Protein AF-A0A962WXT3-F1 (afdb_monomer)

pLDDT: mean 94.81, std 4.93, range [66.88, 98.25]

Fold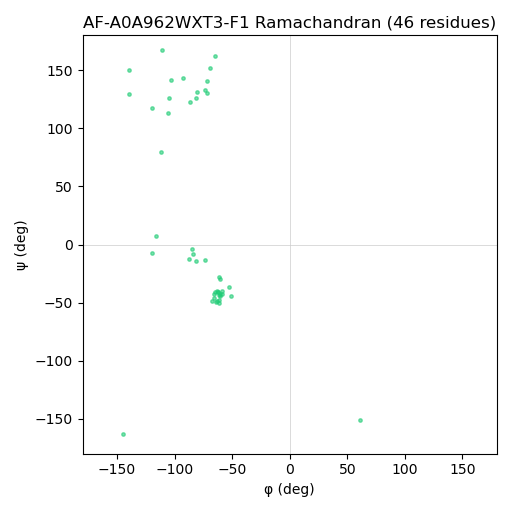seek 3Di:
DDDDDPVNDDDPVRCVVCVVVVVVVVVVVQVVQWDDDPDPDIGGDDDD

Radius of gyration: 13.93 Å; Cα contacts (8 Å, |Δi|>4): 22; chains: 1; bounding box: 30×24×29 Å

Sequence (48 aa):
MQKLTRTDLFSLETYAEKRPEFRAQVMAHKKKRHVQLGDHATLSFEDR

Secondary structure (DSSP, 8-state):
-PPP-GGGSPPHHHHHHHHHHHHHHHHHHHGGGEEEETTTEEEE----

Structure (mmCIF, N/CA/C/O backbone):
data_AF-A0A962WXT3-F1
#
_entry.id   AF-A0A962WXT3-F1
#
loop_
_atom_site.group_PDB
_atom_site.id
_atom_site.type_symbol
_atom_site.label_atom_id
_atom_site.label_alt_id
_atom_site.label_comp_id
_atom_site.label_asym_id
_atom_site.label_entity_id
_atom_site.label_seq_id
_atom_site.pdbx_PDB_ins_code
_atom_site.Cartn_x
_atom_site.Cartn_y
_atom_site.Cartn_z
_atom_site.occupancy
_atom_site.B_iso_or_equiv
_atom_site.auth_seq_id
_atom_site.auth_comp_id
_atom_site.auth_asym_id
_atom_site.auth_atom_id
_atom_site.pdbx_PDB_model_num
ATOM 1 N N . MET A 1 1 ? 2.500 14.549 -1.980 1.00 66.88 1 MET A N 1
ATOM 2 C CA . MET A 1 1 ? 1.997 13.611 -0.953 1.00 66.88 1 MET A CA 1
ATOM 3 C C . MET A 1 1 ? 1.259 14.393 0.116 1.00 66.88 1 MET A C 1
ATOM 5 O O . MET A 1 1 ? 1.870 15.235 0.764 1.00 66.88 1 MET A O 1
ATOM 9 N N . GLN A 1 2 ? -0.039 14.149 0.275 1.00 85.19 2 GLN A N 1
ATOM 10 C CA . GLN A 1 2 ? -0.773 14.626 1.448 1.00 85.19 2 GLN A CA 1
ATOM 11 C C . GLN A 1 2 ? -0.503 13.653 2.598 1.00 85.19 2 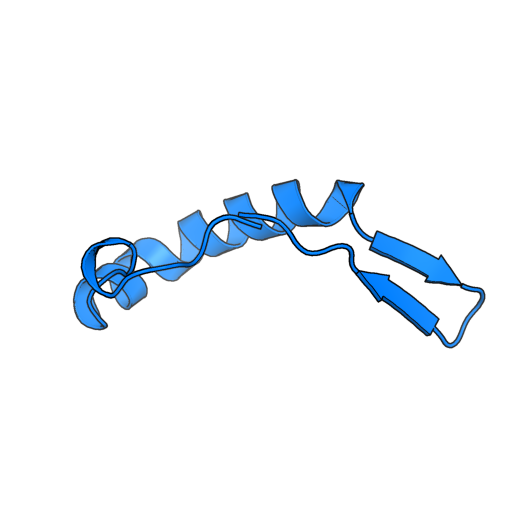GLN A C 1
ATOM 13 O O . GLN A 1 2 ? -0.546 12.441 2.394 1.00 85.19 2 GLN A O 1
ATOM 18 N N . LYS A 1 3 ? -0.152 14.170 3.779 1.00 90.62 3 LYS A N 1
ATOM 19 C CA . LYS A 1 3 ? 0.101 13.324 4.949 1.00 90.62 3 LYS A CA 1
ATOM 20 C C . LYS A 1 3 ? -1.225 12.759 5.447 1.00 90.62 3 LYS A C 1
ATOM 22 O O . LYS A 1 3 ? -2.166 13.522 5.639 1.00 90.62 3 LYS A O 1
ATOM 27 N N . LEU A 1 4 ? -1.271 11.447 5.662 1.00 93.56 4 LEU A N 1
ATOM 28 C CA . LEU A 1 4 ? -2.414 10.803 6.298 1.00 93.56 4 LEU A CA 1
ATOM 29 C C . LEU A 1 4 ? -2.438 11.142 7.787 1.00 93.56 4 LEU A C 1
ATOM 31 O O . LEU A 1 4 ? -1.405 11.175 8.460 1.00 93.56 4 LEU A O 1
ATOM 35 N N . THR A 1 5 ? -3.639 11.363 8.292 1.00 95.81 5 THR A N 1
ATOM 36 C CA . THR A 1 5 ? -3.957 11.522 9.704 1.00 95.81 5 THR A CA 1
ATOM 37 C C . THR A 1 5 ? -4.755 10.314 10.182 1.00 95.81 5 THR A C 1
ATOM 39 O O . THR A 1 5 ? -5.255 9.518 9.389 1.00 95.81 5 THR A O 1
ATOM 42 N N . ARG A 1 6 ? -4.909 10.158 11.499 1.00 95.06 6 ARG A N 1
ATOM 43 C CA . ARG A 1 6 ? -5.673 9.033 12.059 1.00 95.06 6 ARG A CA 1
ATOM 44 C C . ARG A 1 6 ? -7.133 9.024 1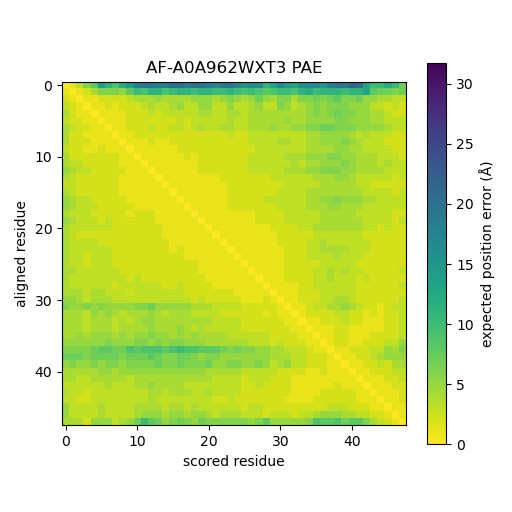1.592 1.00 95.06 6 ARG A C 1
ATOM 46 O O . ARG A 1 6 ? -7.710 7.953 11.461 1.00 95.06 6 ARG A O 1
ATOM 53 N N . THR A 1 7 ? -7.702 10.194 11.315 1.00 95.69 7 THR A N 1
ATOM 54 C CA . THR A 1 7 ? -9.072 10.346 10.809 1.00 95.69 7 THR A CA 1
ATOM 55 C C . THR A 1 7 ? -9.235 9.935 9.346 1.00 95.69 7 THR A C 1
ATOM 57 O O . THR A 1 7 ? -10.363 9.747 8.910 1.00 95.69 7 THR A O 1
ATOM 60 N N . ASP A 1 8 ? -8.141 9.752 8.596 1.00 94.75 8 ASP A N 1
ATOM 61 C CA . ASP A 1 8 ? -8.179 9.224 7.225 1.00 94.75 8 ASP A CA 1
ATOM 62 C C . ASP A 1 8 ? -8.221 7.684 7.175 1.00 94.75 8 ASP A C 1
ATOM 64 O O . ASP A 1 8 ? -8.363 7.104 6.099 1.00 94.75 8 ASP A O 1
ATOM 68 N N . LEU A 1 9 ? -8.048 7.005 8.315 1.00 95.44 9 LEU A N 1
ATOM 69 C CA . LEU A 1 9 ? -7.941 5.550 8.390 1.00 95.44 9 LEU A CA 1
ATOM 70 C C . LEU A 1 9 ? -9.243 4.922 8.885 1.00 95.44 9 LEU A C 1
ATOM 72 O O . LEU A 1 9 ? -9.882 5.412 9.815 1.00 95.44 9 LEU A O 1
ATOM 76 N N . PHE A 1 10 ? -9.597 3.775 8.310 1.00 96.50 10 PHE A N 1
ATOM 77 C CA . PHE A 1 10 ? -10.675 2.946 8.838 1.00 96.50 10 PHE A CA 1
ATOM 78 C C . PHE A 1 10 ? -10.289 2.309 10.180 1.00 96.50 10 PHE A C 1
ATOM 80 O O . PHE A 1 10 ? -9.117 2.010 10.430 1.00 96.50 10 PHE A O 1
ATOM 87 N N . SER A 1 11 ? -11.291 2.034 11.023 1.00 96.94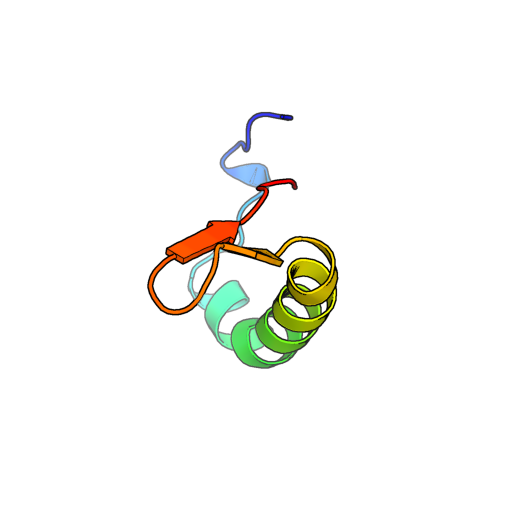 11 SER A N 1
ATOM 88 C CA . SER A 1 11 ? -11.115 1.099 12.138 1.00 96.94 11 SER A CA 1
ATOM 89 C C . SER A 1 11 ? -10.849 -0.313 11.605 1.00 96.94 11 SER A C 1
ATOM 91 O O . SER A 1 11 ? -11.139 -0.616 10.445 1.00 96.94 11 SER A O 1
ATOM 93 N N . LEU A 1 12 ? -10.310 -1.196 12.449 1.00 97.88 12 LEU A N 1
ATOM 94 C CA . LEU A 1 12 ? -10.001 -2.571 12.044 1.00 97.88 12 LEU A CA 1
ATOM 95 C C . LEU A 1 12 ? 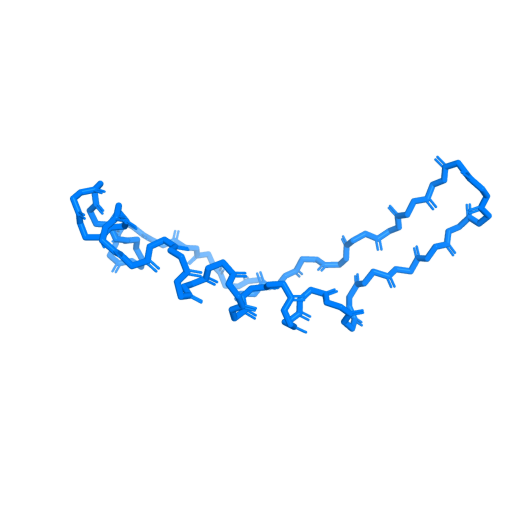-11.252 -3.335 11.588 1.00 97.88 12 LEU A C 1
ATOM 97 O O . LEU A 1 12 ? -11.208 -4.003 10.560 1.00 97.88 12 LEU A O 1
ATOM 101 N N . GLU A 1 13 ? -12.359 -3.184 12.316 1.00 98.00 13 GLU A N 1
ATOM 102 C CA . GLU A 1 13 ? -13.657 -3.799 12.002 1.00 98.00 13 GLU A CA 1
ATOM 103 C C . GLU A 1 13 ? -14.181 -3.304 10.647 1.00 98.00 13 GLU A C 1
ATOM 105 O O . GLU A 1 13 ? -14.440 -4.100 9.746 1.00 98.00 13 GLU A O 1
ATOM 110 N N . THR A 1 14 ? -14.202 -1.980 10.451 1.00 97.94 14 THR A N 1
ATOM 111 C CA . THR A 1 14 ? -14.664 -1.361 9.197 1.00 97.94 14 THR A CA 1
ATOM 112 C C . THR A 1 14 ? -13.791 -1.782 8.014 1.00 97.94 14 THR A C 1
ATOM 114 O O . THR A 1 14 ? -14.285 -2.042 6.915 1.00 97.94 14 THR A O 1
ATOM 117 N N . TYR A 1 15 ? -12.472 -1.847 8.218 1.00 97.81 15 TYR A N 1
ATOM 118 C CA . TYR A 1 15 ? -11.552 -2.298 7.183 1.00 97.81 15 TYR A CA 1
ATOM 119 C C . TYR A 1 15 ? -11.777 -3.769 6.842 1.00 97.81 15 TYR A C 1
ATOM 121 O O . TYR A 1 15 ? -11.778 -4.102 5.663 1.00 97.81 15 TYR A O 1
ATOM 129 N N . ALA A 1 16 ? -11.986 -4.642 7.831 1.00 98.12 16 ALA A N 1
ATOM 130 C CA . ALA A 1 16 ? -12.210 -6.067 7.603 1.00 98.12 16 ALA A CA 1
ATOM 131 C C . ALA A 1 16 ? -13.435 -6.319 6.711 1.00 98.12 16 ALA A C 1
ATOM 133 O O . ALA A 1 16 ? -13.339 -7.100 5.764 1.00 98.12 16 ALA A O 1
ATOM 134 N N . GLU A 1 17 ? -14.530 -5.596 6.949 1.00 98.25 17 GLU A N 1
ATOM 135 C CA . GLU A 1 17 ? -15.746 -5.657 6.129 1.00 98.25 17 GLU A CA 1
ATOM 136 C C . GLU A 1 17 ? -15.510 -5.140 4.703 1.00 98.25 17 GLU A C 1
ATOM 138 O O . GLU A 1 17 ? -15.891 -5.782 3.724 1.00 98.25 17 GLU A O 1
ATOM 143 N N . LYS A 1 18 ? -14.834 -3.992 4.563 1.00 97.44 18 LYS A N 1
ATOM 144 C CA . LYS A 1 18 ? -14.613 -3.327 3.265 1.00 97.44 18 LYS A CA 1
ATOM 145 C C . LYS A 1 18 ? -13.458 -3.908 2.453 1.00 97.44 18 LYS A C 1
ATOM 147 O O . LYS A 1 18 ? -13.325 -3.605 1.266 1.00 97.44 18 LYS A O 1
ATOM 152 N N . ARG A 1 19 ? -12.593 -4.718 3.068 1.00 97.19 19 ARG A N 1
ATOM 153 C CA . ARG A 1 19 ? -11.321 -5.178 2.494 1.00 97.19 19 ARG A CA 1
ATOM 154 C C . ARG A 1 19 ? -11.449 -5.777 1.089 1.00 97.19 19 ARG A C 1
ATOM 156 O O . ARG A 1 19 ? -10.592 -5.441 0.269 1.00 97.19 19 ARG A O 1
ATOM 163 N N . PRO A 1 20 ? -12.434 -6.641 0.771 1.00 98.12 20 PRO A N 1
ATOM 164 C CA . PRO A 1 20 ? -12.526 -7.241 -0.560 1.00 98.12 20 PRO A CA 1
ATOM 165 C C . PRO A 1 20 ? -12.759 -6.195 -1.657 1.00 98.12 20 PRO A C 1
ATOM 167 O O . PRO A 1 20 ? -12.028 -6.165 -2.648 1.00 98.12 20 PRO A O 1
ATOM 170 N N . GLU A 1 21 ? -13.725 -5.301 -1.445 1.00 97.88 21 GLU A N 1
ATOM 171 C CA . GLU A 1 21 ? -14.075 -4.240 -2.390 1.00 97.88 21 GLU A CA 1
ATOM 172 C C . GLU A 1 21 ? -12.944 -3.215 -2.509 1.00 97.88 21 GLU A C 1
ATOM 174 O O . GLU A 1 21 ? -12.474 -2.910 -3.607 1.00 97.88 21 GLU A O 1
ATOM 179 N N . PHE A 1 22 ? -12.432 -2.751 -1.368 1.00 96.75 22 PHE A N 1
ATOM 180 C CA . PHE A 1 22 ? -11.336 -1.792 -1.323 1.00 96.75 22 PHE A CA 1
ATOM 181 C C . PHE A 1 22 ? -10.084 -2.330 -2.025 1.00 96.75 22 PHE A C 1
ATOM 183 O O . PHE A 1 22 ? -9.427 -1.615 -2.781 1.00 96.75 22 PHE A O 1
ATOM 190 N N . ARG A 1 23 ? -9.767 -3.622 -1.858 1.00 96.44 23 ARG A N 1
ATOM 191 C CA . ARG A 1 23 ? -8.659 -4.262 -2.577 1.00 96.44 23 ARG A CA 1
ATOM 192 C C . ARG A 1 23 ? -8.868 -4.224 -4.088 1.00 96.44 23 ARG A C 1
ATOM 194 O O . ARG A 1 23 ? -7.908 -3.939 -4.800 1.00 96.44 23 ARG A O 1
ATOM 201 N N . ALA A 1 24 ? -10.071 -4.511 -4.583 1.00 97.50 24 ALA A N 1
ATOM 202 C CA . ALA A 1 24 ? -10.352 -4.464 -6.017 1.00 97.50 24 ALA A CA 1
ATOM 203 C C . ALA A 1 24 ? -10.120 -3.053 -6.585 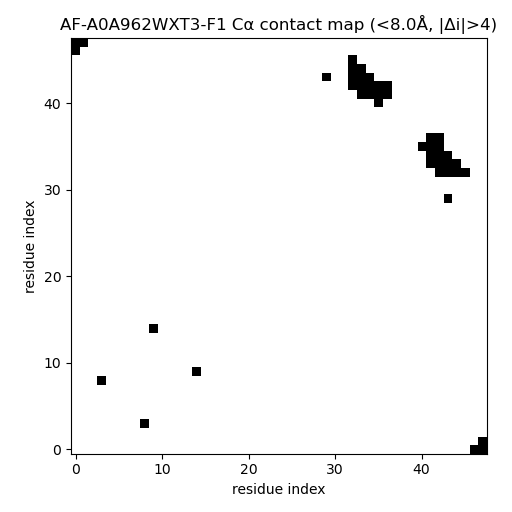1.00 97.50 24 ALA A C 1
ATOM 205 O O . ALA A 1 24 ? -9.432 -2.900 -7.597 1.00 97.50 24 ALA A O 1
ATOM 206 N N . GLN A 1 25 ? -10.601 -2.027 -5.878 1.00 96.19 25 GLN A N 1
ATOM 207 C CA . GLN A 1 25 ? -10.402 -0.622 -6.242 1.00 96.19 25 GLN A CA 1
ATOM 208 C C . GLN A 1 25 ? -8.911 -0.242 -6.252 1.00 96.19 25 GLN A C 1
ATOM 210 O O . GLN A 1 25 ? -8.411 0.294 -7.242 1.00 96.19 25 GLN A O 1
ATOM 215 N N . VAL A 1 26 ? -8.163 -0.597 -5.201 1.00 94.88 26 VAL A N 1
ATOM 216 C CA . VAL A 1 26 ? -6.722 -0.310 -5.099 1.00 94.88 26 VAL A CA 1
ATOM 217 C C . VAL A 1 26 ? -5.921 -1.024 -6.187 1.00 94.88 26 VAL A C 1
ATOM 219 O O . VAL A 1 26 ? -4.999 -0.437 -6.745 1.00 94.88 26 VAL A O 1
ATOM 222 N N . MET A 1 27 ? -6.248 -2.271 -6.529 1.00 94.56 27 MET A N 1
ATOM 223 C CA . MET A 1 27 ? -5.554 -2.989 -7.605 1.00 94.56 27 MET A CA 1
ATOM 224 C C . MET A 1 27 ? -5.789 -2.334 -8.971 1.00 94.56 27 MET A C 1
ATOM 226 O O . MET A 1 27 ? -4.845 -2.199 -9.753 1.00 94.56 27 MET A O 1
ATOM 230 N N . ALA A 1 28 ? -7.019 -1.886 -9.247 1.00 95.38 28 ALA A N 1
ATOM 231 C CA . ALA A 1 28 ? -7.334 -1.145 -10.466 1.00 95.38 28 ALA A CA 1
ATOM 232 C C . ALA A 1 28 ? -6.566 0.185 -10.537 1.00 95.38 28 ALA A C 1
ATOM 234 O O . ALA A 1 28 ? -6.022 0.524 -11.589 1.00 95.38 28 ALA A O 1
ATOM 235 N N . HIS A 1 29 ? -6.461 0.892 -9.409 1.00 94.38 29 HIS A N 1
ATOM 236 C CA . HIS A 1 29 ? -5.689 2.131 -9.282 1.00 94.38 29 HIS A CA 1
ATOM 237 C C . HIS A 1 29 ? -4.184 1.903 -9.499 1.00 94.38 29 HIS A C 1
ATOM 239 O O . HIS A 1 29 ? -3.568 2.538 -10.356 1.00 94.38 29 HIS A O 1
ATOM 245 N N . LYS A 1 30 ? -3.599 0.906 -8.819 1.00 94.12 30 LYS A N 1
ATOM 246 C CA . LYS A 1 30 ? -2.170 0.555 -8.914 1.00 94.12 30 LYS A CA 1
ATOM 247 C C . LYS A 1 30 ? -1.732 0.126 -10.311 1.00 94.12 30 LYS A C 1
ATOM 249 O O . LYS A 1 30 ? -0.576 0.337 -10.668 1.00 94.12 30 LYS A O 1
ATOM 254 N N . LYS A 1 31 ? -2.635 -0.430 -11.127 1.00 92.81 31 LYS A N 1
ATOM 255 C CA . LYS A 1 31 ? -2.315 -0.922 -12.478 1.00 92.81 31 LYS A CA 1
ATOM 256 C C . LYS A 1 31 ? -1.617 0.126 -13.351 1.00 92.81 31 LYS A C 1
ATOM 258 O O . LYS A 1 31 ? -0.732 -0.228 -14.119 1.00 92.81 31 LYS A O 1
ATOM 2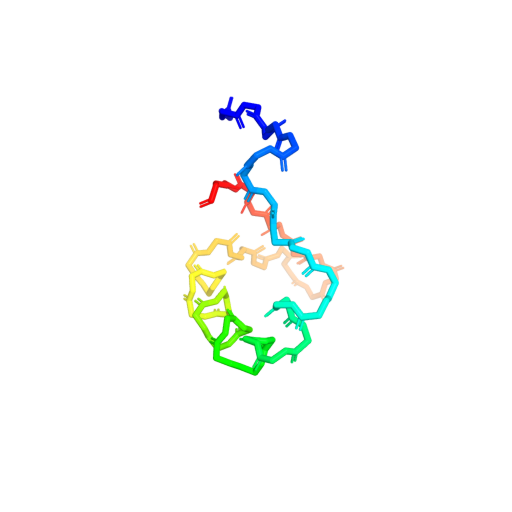63 N N . LYS A 1 32 ? -1.990 1.404 -13.234 1.00 93.50 32 LYS A N 1
ATOM 264 C CA . LYS A 1 32 ? -1.393 2.501 -14.020 1.00 93.50 32 LYS A CA 1
ATOM 265 C C . LYS A 1 32 ? -0.102 3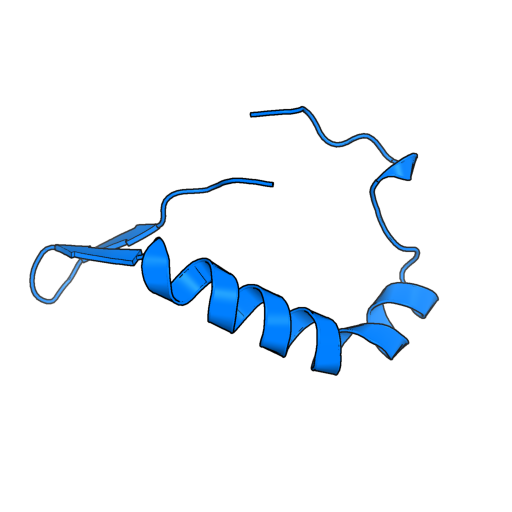.065 -13.414 1.00 93.50 32 LYS A C 1
ATOM 267 O O . LYS A 1 32 ? 0.506 3.945 -14.010 1.00 93.50 32 LYS A O 1
ATOM 272 N N . ARG A 1 33 ? 0.297 2.590 -12.233 1.00 95.69 33 ARG A N 1
ATOM 273 C CA . ARG A 1 33 ? 1.403 3.140 -11.434 1.00 95.69 33 ARG A CA 1
ATOM 274 C C . ARG A 1 33 ? 2.559 2.168 -11.251 1.00 95.69 33 ARG A C 1
ATOM 276 O O . ARG A 1 33 ? 3.459 2.439 -10.462 1.00 95.69 33 ARG A O 1
ATOM 283 N N . HIS A 1 34 ? 2.511 1.029 -11.926 1.00 95.31 34 HIS A N 1
ATOM 284 C CA . HIS A 1 34 ? 3.595 0.065 -11.934 1.00 95.31 34 HIS A CA 1
ATOM 285 C C . HIS A 1 34 ? 4.318 0.155 -13.273 1.00 95.31 34 HIS A C 1
ATOM 287 O O . HIS A 1 34 ? 3.696 0.047 -14.329 1.00 95.31 34 HIS A O 1
ATOM 293 N N . VAL A 1 35 ? 5.631 0.344 -13.220 1.00 95.94 35 VAL A N 1
ATOM 294 C CA . VAL A 1 35 ? 6.510 0.322 -14.389 1.00 95.94 35 VAL A CA 1
ATOM 295 C C . VAL A 1 35 ? 7.520 -0.791 -14.184 1.00 95.94 35 VAL A C 1
ATOM 297 O O . VAL A 1 35 ? 8.302 -0.763 -13.236 1.00 95.94 35 VAL A O 1
ATOM 300 N N . GLN A 1 36 ? 7.490 -1.787 -15.060 1.00 96.56 36 GLN A N 1
ATOM 301 C CA . GLN A 1 36 ? 8.445 -2.883 -15.020 1.00 96.56 36 GLN A CA 1
ATOM 302 C C . GLN A 1 36 ? 9.819 -2.407 -15.520 1.00 96.56 36 GLN A C 1
ATOM 304 O O . GLN A 1 36 ? 9.916 -1.749 -16.554 1.00 96.56 36 GLN A O 1
ATOM 309 N N . LEU A 1 37 ? 10.877 -2.738 -14.778 1.00 96.69 37 LEU A N 1
ATOM 310 C CA . LEU A 1 37 ? 12.272 -2.466 -15.122 1.00 96.69 37 LEU A CA 1
ATOM 311 C C . LEU A 1 37 ? 12.979 -3.791 -15.418 1.00 96.69 37 LEU A C 1
ATOM 313 O O . LEU A 1 37 ? 13.668 -4.354 -14.565 1.00 96.69 37 LEU A O 1
ATOM 317 N N . GLY A 1 38 ? 12.764 -4.299 -16.631 1.00 95.06 38 GLY A N 1
ATOM 318 C CA . GLY A 1 38 ? 13.219 -5.634 -17.015 1.00 95.06 38 GLY A CA 1
ATOM 319 C C . GLY A 1 38 ? 12.588 -6.731 -16.152 1.00 95.06 38 GLY A C 1
ATOM 320 O O . GLY A 1 38 ? 11.487 -6.580 -15.623 1.00 95.06 38 GLY A O 1
ATOM 321 N N . ASP A 1 39 ? 13.295 -7.842 -15.980 1.00 96.12 39 ASP A N 1
ATOM 322 C CA . ASP A 1 39 ? 12.696 -9.056 -15.406 1.00 96.12 39 ASP A CA 1
ATOM 323 C C . ASP A 1 39 ? 12.741 -9.112 -13.873 1.00 96.12 39 ASP A C 1
ATOM 325 O O . ASP A 1 39 ? 12.084 -9.950 -13.255 1.00 96.12 39 ASP A O 1
ATOM 329 N N . HIS A 1 40 ? 13.517 -8.230 -13.240 1.00 97.19 40 HIS A N 1
ATOM 330 C CA . HIS A 1 40 ? 13.866 -8.349 -11.819 1.00 97.19 40 HIS A CA 1
ATOM 331 C C . HIS A 1 40 ? 13.410 -7.175 -10.955 1.00 97.19 40 HIS A C 1
ATOM 333 O O . HIS A 1 40 ? 13.541 -7.233 -9.733 1.00 97.19 40 HIS A O 1
ATOM 339 N N . ALA A 1 41 ? 12.881 -6.110 -11.558 1.00 96.81 41 ALA A N 1
ATOM 340 C CA . ALA A 1 41 ? 12.476 -4.924 -10.823 1.00 96.81 41 ALA A CA 1
ATOM 341 C C . ALA A 1 41 ? 11.164 -4.337 -11.350 1.00 96.81 41 ALA A C 1
ATOM 343 O O . ALA A 1 41 ? 10.810 -4.441 -12.522 1.00 96.81 41 ALA A O 1
ATOM 344 N N . THR A 1 42 ? 10.417 -3.701 -10.454 1.00 96.75 42 THR A N 1
ATOM 345 C CA . THR A 1 42 ? 9.223 -2.921 -10.781 1.00 96.75 42 THR A CA 1
ATOM 346 C C . THR A 1 42 ? 9.229 -1.672 -9.919 1.00 96.75 42 THR A C 1
ATOM 348 O O . THR A 1 42 ? 9.393 -1.753 -8.703 1.00 96.75 42 THR A O 1
ATOM 351 N N . LEU A 1 43 ? 9.055 -0.517 -10.551 1.00 96.75 43 LEU A N 1
ATOM 352 C CA . LEU A 1 43 ? 8.812 0.73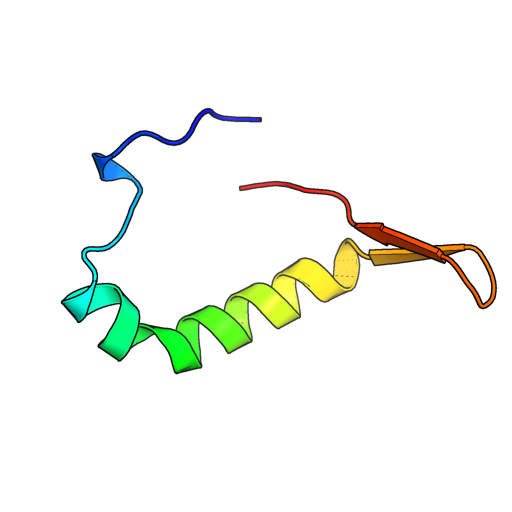6 -9.857 1.00 96.75 43 LEU A CA 1
ATOM 353 C C . LEU A 1 43 ? 7.320 0.879 -9.596 1.00 96.75 43 LEU A C 1
ATOM 355 O O . LEU A 1 43 ? 6.520 0.887 -10.533 1.00 96.75 43 LEU A O 1
ATOM 359 N N . SER A 1 44 ? 6.970 1.036 -8.325 1.00 96.06 44 SER A N 1
ATOM 360 C CA . SER A 1 44 ? 5.621 1.372 -7.888 1.00 96.06 44 SER A CA 1
ATOM 361 C C . SER A 1 44 ? 5.596 2.826 -7.449 1.00 96.06 44 SER A C 1
ATOM 363 O O . SER A 1 44 ? 6.228 3.197 -6.462 1.00 96.06 44 SER A O 1
ATOM 365 N N . PHE A 1 45 ? 4.875 3.660 -8.190 1.00 95.50 45 PHE A N 1
ATOM 366 C CA . PHE A 1 45 ? 4.681 5.057 -7.818 1.00 95.50 45 PHE A CA 1
ATOM 367 C C . PHE A 1 45 ? 3.569 5.140 -6.771 1.00 95.50 45 PHE A C 1
ATOM 369 O O . PHE A 1 45 ? 2.479 4.609 -6.985 1.00 95.50 45 PHE A O 1
ATOM 376 N N . GLU A 1 46 ? 3.841 5.771 -5.630 1.00 93.12 46 GLU A N 1
ATOM 377 C CA . GLU A 1 46 ? 2.871 5.921 -4.540 1.00 93.12 46 GLU A CA 1
ATOM 378 C C . GLU A 1 46 ? 2.092 7.237 -4.643 1.00 93.12 46 GLU A C 1
ATOM 380 O O . GLU A 1 46 ? 2.633 8.278 -5.021 1.00 93.12 46 GLU A O 1
ATOM 385 N N . ASP A 1 47 ? 0.811 7.186 -4.286 1.00 91.25 47 ASP A N 1
ATOM 386 C CA . ASP A 1 47 ? -0.093 8.336 -4.216 1.00 91.25 47 ASP A CA 1
ATOM 387 C C . ASP A 1 47 ? -1.089 8.162 -3.045 1.00 91.25 47 ASP A C 1
ATOM 389 O O . ASP A 1 47 ? -0.818 7.385 -2.126 1.00 91.25 47 ASP A O 1
ATOM 393 N N . ARG A 1 48 ? -2.183 8.935 -3.043 1.00 84.56 48 ARG A N 1
ATOM 394 C CA . ARG A 1 48 ? -3.251 8.853 -2.041 1.00 84.56 48 ARG A CA 1
ATOM 395 C C . ARG A 1 48 ? -4.362 7.906 -2.488 1.00 84.56 48 ARG A C 1
ATOM 397 O O . ARG A 1 48 ? -4.793 8.036 -3.654 1.00 84.56 48 ARG A O 1
#

Solvent-accessible surface area (backbone atoms only — not comparable to full-atom values): 3195 Å² total; per-residue (Å²): 134,84,82,84,52,80,88,78,53,72,54,72,69,60,38,63,74,43,42,69,62,52,47,53,54,50,54,62,60,46,62,83,33,55,47,74,55,73,97,85,42,65,49,72,66,86,84,134

Mean predicted aligned error: 3.23 Å

Nearest PDB structures (foldseek):
  3fjv-assembly1_A  TM=9.677E-01  e=3.076E-02  Burkholderia pseudomallei K96243
  3bwg-assembly1_A  TM=2.933E-01  e=5.257E+00  Bacillus subtilis subsp. subtilis str. 168
  3bwg-assembly2_C-2  TM=2.736E-01  e=7.550E+00  Bacillus subtilis subsp. subtilis str. 168